Protein AF-A0A9D3ZVG9-F1 (afdb_monomer_lite)

Sequence (63 aa):
MEFSAENHNKDREHFEESFSYAAQIVNSYVLPMSMNAAIQLDMFEIMAKAGPDAKLSPNEIVA

InterPro domains:
  IPR036388 Winged helix-like DNA-binding domain superfamily [G3DSA:1.10.10.10] (2-63)
  IPR036390 Winged helix DNA-bi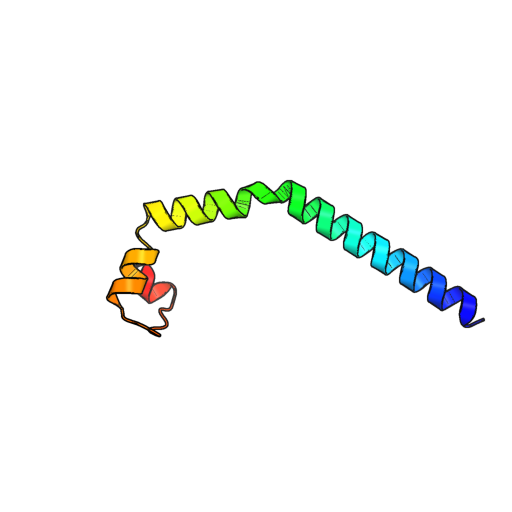nding domain superfamily [SSF46785] (13-63)

Structure (mmCIF, N/CA/C/O backbone):
data_AF-A0A9D3ZVG9-F1
#
_entry.id   AF-A0A9D3ZVG9-F1
#
loop_
_atom_site.group_PDB
_atom_site.id
_atom_site.type_symbol
_atom_site.label_atom_id
_atom_site.label_alt_id
_atom_site.label_comp_id
_atom_site.label_asym_id
_atom_site.label_entity_id
_atom_site.label_seq_id
_atom_site.pdbx_PDB_ins_code
_atom_site.Cartn_x
_atom_site.Cartn_y
_atom_site.Cartn_z
_atom_site.occupancy
_atom_site.B_iso_or_equiv
_atom_site.auth_seq_id
_atom_site.auth_comp_id
_atom_site.auth_asym_id
_atom_site.auth_atom_id
_atom_site.pdbx_PDB_model_num
ATOM 1 N N . MET A 1 1 ? 42.287 -10.103 -14.614 1.00 59.09 1 MET A N 1
ATOM 2 C CA . MET A 1 1 ? 41.032 -10.861 -14.826 1.00 59.09 1 MET A CA 1
ATOM 3 C C . MET A 1 1 ? 39.881 -10.294 -13.985 1.00 59.09 1 MET A C 1
ATOM 5 O O . MET A 1 1 ? 38.753 -10.350 -14.444 1.00 59.09 1 MET A O 1
ATOM 9 N N . GLU A 1 2 ? 40.157 -9.663 -12.834 1.00 57.09 2 GLU A N 1
ATOM 10 C CA . GLU A 1 2 ? 39.152 -9.023 -11.955 1.00 57.09 2 GLU A CA 1
ATOM 11 C C . GLU A 1 2 ? 38.391 -7.845 -12.593 1.00 57.09 2 GLU A C 1
ATOM 13 O O . GLU A 1 2 ? 37.171 -7.788 -12.489 1.00 57.09 2 GLU A O 1
ATOM 18 N N . PHE A 1 3 ? 39.062 -6.983 -13.369 1.00 56.44 3 PHE A N 1
ATOM 19 C CA . PHE A 1 3 ? 38.429 -5.826 -14.034 1.00 56.44 3 PHE A CA 1
ATOM 20 C C . PHE A 1 3 ? 37.281 -6.199 -14.998 1.00 56.44 3 PHE A C 1
ATOM 22 O O . PHE A 1 3 ? 36.379 -5.405 -15.247 1.00 56.44 3 PHE A O 1
ATOM 29 N N . SER A 1 4 ? 37.287 -7.418 -15.549 1.00 61.00 4 SER A N 1
ATOM 30 C CA . SER A 1 4 ? 36.224 -7.879 -16.453 1.00 61.00 4 SER A CA 1
ATOM 31 C C . SER A 1 4 ? 35.012 -8.443 -15.703 1.00 61.00 4 SER A C 1
ATOM 33 O O . SER A 1 4 ? 33.906 -8.406 -16.234 1.00 61.00 4 SER A O 1
ATOM 35 N N . ALA A 1 5 ? 35.205 -8.955 -14.483 1.00 63.19 5 ALA A N 1
ATOM 36 C CA . ALA A 1 5 ? 34.132 -9.516 -13.664 1.00 63.19 5 ALA A CA 1
ATOM 37 C C . ALA A 1 5 ? 33.301 -8.416 -12.984 1.00 63.19 5 ALA A C 1
ATOM 39 O O . ALA A 1 5 ? 32.084 -8.538 -12.871 1.00 63.19 5 ALA A O 1
ATOM 40 N N . GLU A 1 6 ? 33.946 -7.318 -12.590 1.00 64.88 6 GLU A N 1
ATOM 41 C CA . GLU A 1 6 ? 33.295 -6.191 -11.915 1.00 64.88 6 GLU A CA 1
ATOM 42 C C . GLU A 1 6 ? 32.341 -5.418 -12.840 1.00 64.88 6 GLU A C 1
ATOM 44 O O . GLU A 1 6 ? 31.226 -5.081 -12.444 1.00 64.88 6 GLU A O 1
ATOM 49 N N . ASN A 1 7 ? 32.714 -5.248 -14.114 1.00 65.19 7 ASN A N 1
ATOM 50 C CA . ASN A 1 7 ? 31.828 -4.670 -15.130 1.00 65.19 7 ASN A CA 1
ATOM 51 C C . ASN A 1 7 ? 30.592 -5.552 -15.390 1.00 65.19 7 ASN A C 1
ATOM 53 O O . ASN A 1 7 ? 29.475 -5.048 -15.419 1.00 65.19 7 ASN A O 1
ATOM 57 N N . HIS A 1 8 ? 30.767 -6.876 -15.484 1.00 70.12 8 HIS A N 1
ATOM 58 C CA . HIS A 1 8 ? 29.639 -7.806 -15.631 1.00 70.12 8 HIS A CA 1
ATOM 59 C C . HIS A 1 8 ? 28.693 -7.799 -14.427 1.00 70.12 8 HIS A C 1
ATOM 61 O O . HIS A 1 8 ? 27.492 -8.001 -14.596 1.00 70.12 8 HIS A O 1
ATOM 67 N N . ASN A 1 9 ? 29.203 -7.593 -13.211 1.00 80.88 9 ASN A N 1
ATOM 68 C CA . ASN A 1 9 ? 28.338 -7.519 -12.040 1.00 80.88 9 ASN A CA 1
ATOM 69 C C . ASN A 1 9 ? 27.497 -6.235 -12.042 1.00 80.88 9 ASN A C 1
ATOM 71 O O . ASN A 1 9 ? 26.288 -6.298 -11.833 1.00 80.88 9 ASN A O 1
ATOM 75 N N . LYS A 1 10 ? 28.113 -5.104 -12.395 1.00 84.38 10 LYS A N 1
ATOM 76 C CA . LYS A 1 10 ? 27.437 -3.809 -12.511 1.00 84.38 10 LYS A CA 1
ATOM 77 C C . LYS A 1 10 ? 26.335 -3.801 -13.576 1.00 84.38 10 LYS A C 1
ATOM 79 O O . LYS A 1 10 ? 25.263 -3.249 -13.342 1.00 84.38 10 LYS A O 1
ATOM 84 N N . ASP A 1 11 ? 26.567 -4.450 -14.717 1.00 89.06 11 ASP A N 1
ATOM 85 C CA . ASP A 1 11 ? 25.559 -4.577 -15.778 1.00 89.06 11 ASP A CA 1
ATOM 86 C C . ASP A 1 11 ? 24.334 -5.383 -15.313 1.00 89.06 11 ASP A C 1
ATOM 88 O O . ASP A 1 11 ? 23.195 -5.048 -15.651 1.00 89.06 11 ASP A O 1
ATOM 92 N N . ARG A 1 12 ? 24.548 -6.428 -14.501 1.00 91.19 12 ARG A N 1
ATOM 93 C CA . ARG A 1 12 ? 23.454 -7.215 -13.914 1.00 91.19 12 ARG A CA 1
ATOM 94 C C . ARG A 1 12 ? 22.675 -6.436 -12.861 1.00 91.19 12 ARG A C 1
ATOM 96 O O . ARG A 1 12 ? 21.451 -6.476 -12.897 1.00 91.19 12 ARG A O 1
ATOM 103 N N . GLU A 1 13 ? 23.360 -5.716 -11.976 1.00 91.81 13 GLU A N 1
ATOM 104 C CA . GLU A 1 13 ? 22.719 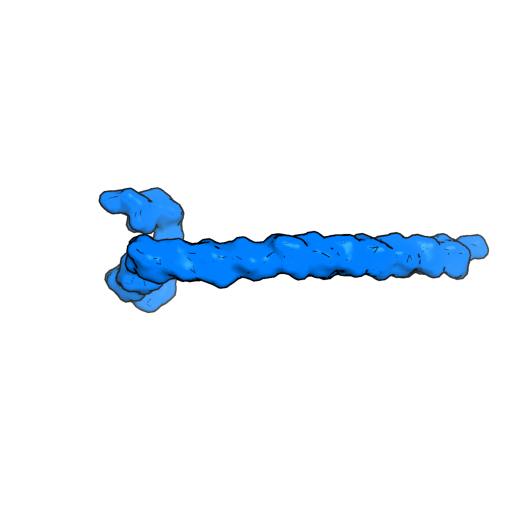-4.861 -10.967 1.00 91.81 13 GLU A CA 1
ATOM 105 C C . GLU A 1 13 ? 21.839 -3.790 -11.627 1.00 91.81 13 GLU A C 1
ATOM 107 O O . GLU A 1 13 ? 20.676 -3.632 -11.265 1.00 91.81 13 GLU A O 1
ATOM 112 N N . HIS A 1 14 ? 22.343 -3.123 -12.670 1.00 93.62 14 HIS A N 1
ATOM 113 C CA . HIS A 1 14 ? 21.574 -2.122 -13.411 1.00 93.62 14 HIS A CA 1
ATOM 114 C C . HIS A 1 14 ? 20.352 -2.725 -14.125 1.00 93.62 14 HIS A C 1
ATOM 116 O O . HIS A 1 14 ? 19.285 -2.105 -14.193 1.00 93.62 14 HIS A O 1
ATOM 122 N N . PHE A 1 15 ? 20.485 -3.940 -14.665 1.00 94.88 15 PHE A N 1
ATOM 123 C CA . PHE A 1 15 ? 19.356 -4.662 -15.249 1.00 94.88 15 PHE A CA 1
ATOM 124 C C . PHE A 1 15 ? 18.303 -5.017 -14.192 1.00 94.88 15 PHE A C 1
ATOM 126 O O . PHE A 1 15 ? 17.114 -4.814 -14.430 1.00 94.88 15 PHE A O 1
ATOM 133 N N . GLU A 1 16 ? 18.722 -5.515 -13.030 1.00 96.25 16 GLU A N 1
ATOM 134 C CA . GLU A 1 16 ? 17.826 -5.868 -11.928 1.00 96.25 16 GLU A CA 1
ATOM 135 C C . GLU A 1 16 ? 17.099 -4.640 -11.364 1.00 96.25 16 GLU A C 1
ATOM 137 O O . GLU A 1 16 ? 15.889 -4.696 -11.131 1.00 96.25 16 GLU A O 1
ATOM 142 N N . GLU A 1 17 ? 17.791 -3.507 -11.233 1.00 96.88 17 GLU A N 1
ATOM 143 C CA . GLU A 1 17 ? 17.193 -2.228 -10.843 1.00 96.88 17 GLU A CA 1
ATOM 144 C C . GLU A 1 17 ? 16.168 -1.753 -11.881 1.00 96.88 17 GLU A C 1
ATOM 146 O O . GLU A 1 17 ? 15.029 -1.440 -11.533 1.00 96.88 17 GLU A O 1
ATOM 151 N N . SER A 1 18 ? 16.527 -1.781 -13.168 1.00 97.50 18 SER A N 1
ATOM 152 C CA . SER A 1 18 ? 15.628 -1.390 -14.263 1.00 97.50 18 SER A CA 1
ATOM 153 C C . SER A 1 18 ? 14.386 -2.283 -14.331 1.00 97.50 18 SER A C 1
ATOM 155 O O . SER A 1 18 ? 13.269 -1.794 -14.510 1.00 97.50 18 SER A O 1
ATOM 157 N N . PHE A 1 19 ? 14.566 -3.595 -14.165 1.00 97.12 19 PHE A N 1
ATOM 158 C CA . PHE A 1 19 ? 13.474 -4.563 -14.127 1.00 97.12 19 PHE A CA 1
ATOM 159 C C . PHE A 1 19 ? 12.556 -4.318 -12.927 1.00 97.12 19 PHE A C 1
ATOM 161 O O . PHE A 1 19 ? 11.336 -4.249 -13.086 1.00 97.12 19 PHE A O 1
ATOM 168 N N . SER A 1 20 ? 13.133 -4.124 -11.741 1.00 98.06 20 SER A N 1
ATOM 169 C CA . SER A 1 20 ? 12.387 -3.826 -10.516 1.00 98.06 20 SER A CA 1
ATOM 170 C C . SER A 1 20 ? 11.600 -2.523 -10.641 1.00 98.06 20 SER A C 1
ATOM 172 O O . SER A 1 20 ? 10.428 -2.470 -10.268 1.00 98.06 20 SER A O 1
ATOM 174 N N . TYR A 1 21 ? 12.197 -1.491 -11.236 1.00 98.06 21 TYR A N 1
ATOM 175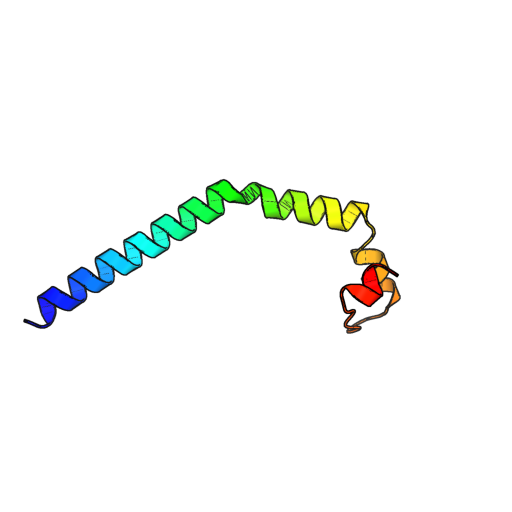 C CA . TYR A 1 21 ? 11.535 -0.215 -11.483 1.00 98.06 21 TYR A CA 1
ATOM 176 C C . TYR A 1 21 ? 10.366 -0.350 -12.469 1.00 98.06 21 TYR A C 1
ATOM 178 O O . TYR A 1 21 ? 9.266 0.141 -12.207 1.00 98.06 21 TYR A O 1
ATOM 186 N N . ALA A 1 22 ? 10.548 -1.087 -13.568 1.00 98.44 22 ALA A N 1
ATOM 187 C CA . ALA A 1 22 ? 9.459 -1.384 -14.496 1.00 98.44 22 ALA A CA 1
ATOM 188 C C . ALA A 1 22 ? 8.319 -2.156 -13.806 1.00 98.44 22 ALA A C 1
ATOM 190 O O . ALA A 1 22 ? 7.146 -1.826 -13.993 1.00 98.44 22 ALA A O 1
ATOM 191 N N . ALA A 1 23 ? 8.649 -3.133 -12.955 1.00 98.06 23 ALA A N 1
ATOM 192 C CA . ALA A 1 23 ? 7.665 -3.867 -12.163 1.00 98.06 23 ALA A CA 1
ATOM 193 C C . ALA A 1 23 ? 6.909 -2.957 -11.177 1.00 98.06 23 AL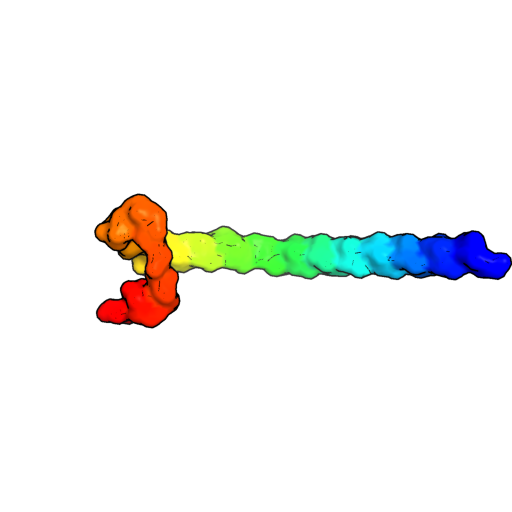A A C 1
ATOM 195 O O . ALA A 1 23 ? 5.695 -3.110 -11.018 1.00 98.06 23 ALA A O 1
ATOM 196 N N . GLN A 1 24 ? 7.581 -1.984 -10.554 1.00 97.88 24 GLN A N 1
ATOM 197 C CA . GLN A 1 24 ? 6.935 -0.972 -9.711 1.00 97.88 24 GLN A CA 1
ATOM 198 C C . GLN A 1 24 ? 5.983 -0.081 -10.514 1.00 97.88 24 GLN A C 1
ATOM 200 O O . GLN A 1 24 ? 4.878 0.184 -10.048 1.00 97.88 24 GLN A O 1
ATOM 205 N N . ILE A 1 25 ? 6.358 0.345 -11.725 1.00 97.94 25 ILE A N 1
ATOM 206 C CA . ILE A 1 25 ? 5.486 1.153 -12.593 1.00 97.94 25 ILE A CA 1
ATOM 207 C C . ILE A 1 25 ? 4.236 0.367 -12.994 1.00 97.94 25 ILE A C 1
ATOM 209 O O . ILE A 1 25 ? 3.125 0.882 -12.857 1.00 97.94 25 ILE A O 1
ATOM 213 N N . VAL A 1 26 ? 4.391 -0.879 -13.451 1.00 98.25 26 VAL A N 1
ATOM 214 C CA . VAL A 1 26 ? 3.258 -1.733 -13.854 1.00 98.25 26 VAL A CA 1
ATOM 215 C C . VAL A 1 26 ? 2.289 -1.950 -12.690 1.00 98.25 26 VAL A C 1
ATOM 217 O O . VAL A 1 26 ? 1.078 -1.916 -12.887 1.00 98.25 26 VAL A O 1
ATOM 220 N N . ASN A 1 27 ? 2.810 -2.094 -11.470 1.00 97.94 27 ASN A N 1
ATOM 221 C CA . ASN A 1 27 ? 2.010 -2.278 -10.258 1.00 97.94 27 ASN A CA 1
ATOM 222 C C . ASN A 1 27 ? 1.713 -0.971 -9.507 1.00 97.94 27 ASN A C 1
ATOM 224 O O . ASN A 1 27 ? 1.200 -1.007 -8.388 1.00 97.94 27 ASN A O 1
ATOM 228 N N . SER A 1 28 ? 2.002 0.191 -10.096 1.00 97.81 28 SER A N 1
ATOM 229 C CA . SER A 1 28 ? 1.903 1.485 -9.405 1.00 97.81 28 SER A CA 1
ATOM 230 C C . SER A 1 28 ? 0.490 1.799 -8.917 1.00 97.81 28 SER A C 1
ATOM 232 O O . SER A 1 28 ? 0.327 2.483 -7.910 1.00 97.81 28 SER A O 1
ATOM 234 N N . TYR A 1 29 ? -0.533 1.251 -9.578 1.00 97.38 29 TYR A N 1
ATOM 235 C CA . TYR A 1 29 ? -1.939 1.401 -9.202 1.00 97.38 29 TYR A CA 1
ATOM 236 C C . TYR A 1 29 ? -2.308 0.679 -7.896 1.00 97.38 29 TYR A C 1
ATOM 238 O O . TYR A 1 29 ? -3.306 1.032 -7.266 1.00 97.38 29 TYR A O 1
ATOM 246 N N . VAL A 1 30 ? -1.526 -0.317 -7.463 1.00 98.06 30 VAL A N 1
ATOM 247 C CA . VAL A 1 30 ? -1.824 -1.104 -6.257 1.00 98.06 30 VAL A CA 1
ATOM 248 C C . VAL A 1 30 ? -1.799 -0.216 -5.016 1.00 98.06 30 VAL A C 1
ATOM 250 O O . VAL A 1 30 ? -2.678 -0.345 -4.166 1.00 98.06 30 VAL A O 1
ATOM 253 N N . LEU A 1 31 ? -0.853 0.725 -4.931 1.00 97.50 31 LEU A N 1
ATOM 254 C CA . LEU A 1 31 ? -0.743 1.654 -3.805 1.00 97.50 31 LEU A CA 1
ATOM 255 C C . LEU A 1 31 ? -1.984 2.558 -3.650 1.00 97.50 31 LEU A C 1
ATOM 257 O O . LEU A 1 31 ? -2.611 2.492 -2.591 1.00 97.50 31 LEU A O 1
ATOM 261 N N . PRO A 1 32 ? -2.392 3.372 -4.647 1.00 98.19 32 PRO A N 1
ATOM 262 C CA . PRO A 1 32 ? -3.567 4.227 -4.510 1.00 98.19 32 PRO A CA 1
ATOM 263 C C . PRO A 1 32 ? -4.858 3.423 -4.323 1.00 98.19 32 PRO A C 1
ATOM 265 O O . PRO A 1 32 ? -5.701 3.830 -3.529 1.00 98.19 32 PRO A O 1
ATOM 268 N N . MET A 1 33 ? -5.013 2.266 -4.976 1.00 98.38 33 MET A N 1
ATOM 269 C CA . MET A 1 33 ? -6.211 1.434 -4.802 1.00 98.38 33 MET A CA 1
ATOM 270 C C . MET A 1 33 ? -6.296 0.816 -3.403 1.00 98.38 33 MET A C 1
ATOM 272 O O . MET A 1 33 ? -7.362 0.848 -2.789 1.00 98.38 33 MET A O 1
ATOM 276 N N . SER A 1 34 ? -5.181 0.307 -2.870 1.00 98.19 34 SER A N 1
ATOM 277 C CA . SER A 1 34 ? -5.133 -0.246 -1.508 1.00 98.19 34 SER A CA 1
ATOM 278 C C . SER A 1 34 ? -5.345 0.843 -0.459 1.00 98.19 34 SER A C 1
ATOM 280 O O . SER A 1 34 ? -6.071 0.632 0.507 1.00 98.19 34 SER A O 1
ATOM 282 N N . MET A 1 35 ? -4.777 2.033 -0.672 1.00 98.38 35 MET A N 1
ATOM 283 C CA . MET A 1 35 ? -4.989 3.182 0.208 1.00 98.38 35 MET A CA 1
ATOM 284 C C . MET A 1 35 ? -6.448 3.650 0.1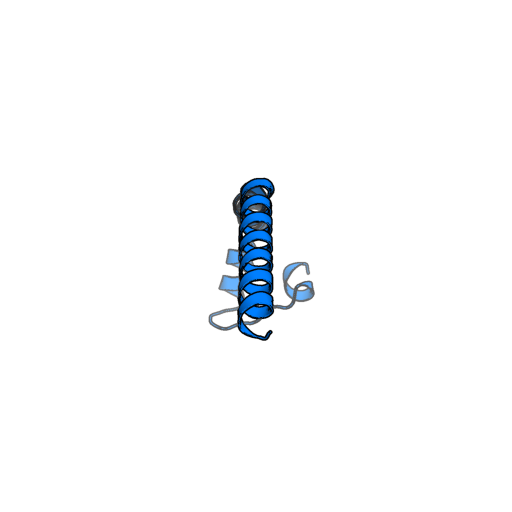84 1.00 98.38 35 MET A C 1
ATOM 286 O O . MET A 1 35 ? -7.030 3.895 1.236 1.00 98.38 35 MET A O 1
ATOM 290 N N . ASN A 1 36 ? -7.070 3.705 -0.996 1.00 98.38 36 ASN A N 1
ATOM 291 C CA . ASN A 1 36 ? -8.492 4.007 -1.123 1.00 98.38 36 ASN A CA 1
ATOM 292 C C . ASN A 1 36 ? -9.363 2.963 -0.403 1.00 98.38 36 ASN A C 1
ATOM 294 O O . ASN A 1 36 ? -10.298 3.336 0.298 1.00 98.38 36 ASN A O 1
ATOM 298 N N . ALA A 1 37 ? -9.044 1.671 -0.517 1.00 98.06 37 ALA A N 1
ATOM 299 C CA . ALA A 1 37 ? -9.746 0.626 0.227 1.00 98.06 37 ALA A CA 1
ATOM 300 C C . ALA A 1 37 ? -9.569 0.778 1.750 1.00 98.06 37 ALA A C 1
ATOM 302 O O . ALA A 1 37 ? -10.546 0.674 2.484 1.00 98.06 37 ALA A O 1
ATOM 303 N N . ALA A 1 38 ? -8.361 1.095 2.228 1.00 97.12 38 ALA A N 1
ATOM 304 C CA . ALA A 1 38 ? -8.104 1.352 3.647 1.00 97.12 38 ALA A CA 1
ATOM 305 C C . ALA A 1 38 ? -8.916 2.544 4.187 1.00 97.12 38 ALA A C 1
ATOM 307 O O . ALA A 1 38 ? -9.405 2.485 5.313 1.00 97.12 38 ALA A O 1
ATOM 308 N N . ILE A 1 39 ? -9.111 3.595 3.379 1.00 97.44 39 ILE A N 1
ATOM 309 C CA . ILE A 1 39 ? -10.006 4.716 3.710 1.00 97.44 39 ILE A CA 1
ATOM 310 C C . ILE A 1 39 ? -11.460 4.242 3.782 1.00 97.44 39 ILE A C 1
ATOM 312 O O . ILE A 1 39 ? -12.141 4.540 4.753 1.00 97.44 39 ILE A O 1
ATOM 316 N N . GLN A 1 40 ? -11.937 3.497 2.779 1.00 97.75 40 GLN A N 1
ATOM 317 C CA . GLN A 1 40 ? -13.325 3.013 2.730 1.00 97.75 40 GLN A CA 1
ATOM 318 C C . GLN A 1 40 ? -13.677 2.040 3.862 1.00 97.75 40 GLN A C 1
ATOM 320 O O . GLN A 1 40 ? -14.846 1.903 4.206 1.00 97.75 40 GLN A O 1
ATOM 325 N N . LEU A 1 41 ? -12.677 1.357 4.416 1.00 96.44 41 LEU A N 1
ATOM 326 C CA . LEU A 1 41 ? -12.810 0.455 5.558 1.00 96.44 41 LEU A CA 1
ATOM 327 C C . LEU A 1 41 ? -12.592 1.16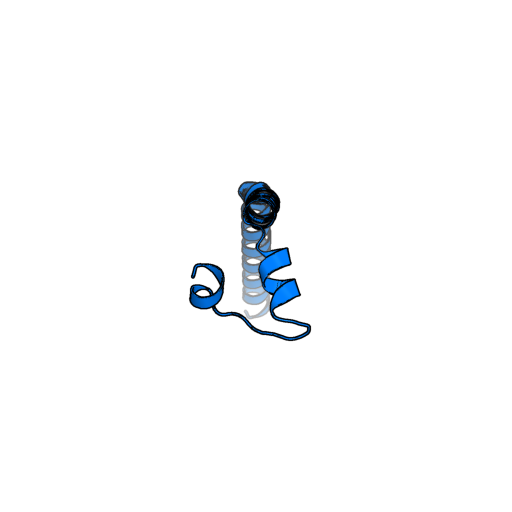0 6.907 1.00 96.44 41 LEU A C 1
ATOM 329 O O . LEU A 1 41 ? -12.467 0.482 7.922 1.00 96.44 41 LEU A O 1
ATOM 333 N N . ASP A 1 42 ? -12.490 2.493 6.925 1.00 96.31 42 ASP A N 1
ATOM 334 C CA . ASP A 1 42 ? -12.239 3.299 8.125 1.00 96.31 42 ASP A CA 1
ATOM 335 C C . ASP A 1 42 ? -10.980 2.872 8.911 1.00 96.31 42 ASP A C 1
ATOM 337 O O . ASP A 1 42 ? -10.854 3.122 10.112 1.00 96.31 42 ASP A O 1
ATOM 341 N N . MET A 1 43 ? -9.995 2.264 8.238 1.00 95.50 43 MET A N 1
ATOM 342 C CA . MET A 1 43 ? -8.807 1.694 8.885 1.00 95.50 43 MET A CA 1
ATOM 343 C C . MET A 1 43 ? -8.036 2.748 9.690 1.00 95.50 43 MET A C 1
ATOM 345 O O . MET A 1 43 ? -7.598 2.492 10.810 1.00 95.50 43 MET A O 1
ATOM 349 N N . PHE A 1 44 ? -7.911 3.960 9.146 1.00 94.38 44 PHE A N 1
ATOM 350 C CA . PHE A 1 44 ? -7.229 5.067 9.816 1.00 94.38 44 PHE A CA 1
ATOM 351 C C . PHE A 1 44 ? -7.987 5.575 11.049 1.00 94.38 44 PHE A C 1
ATOM 353 O O . PHE A 1 44 ? -7.354 5.991 12.015 1.00 94.38 44 PHE A O 1
ATOM 360 N N . GLU A 1 45 ? -9.320 5.497 11.051 1.00 95.62 45 GLU A N 1
ATOM 361 C CA . GLU A 1 45 ? -10.148 5.870 12.202 1.00 95.62 45 GLU A CA 1
ATOM 362 C C . GLU A 1 45 ? -10.036 4.826 13.320 1.00 95.62 45 GLU A C 1
ATOM 364 O O . GLU A 1 45 ? -9.908 5.180 14.492 1.00 95.62 45 GLU A O 1
ATOM 369 N N . ILE A 1 46 ? -10.019 3.534 12.969 1.00 95.56 46 ILE A N 1
ATOM 370 C CA . ILE A 1 46 ? -9.763 2.439 13.919 1.00 95.56 46 ILE A CA 1
ATOM 371 C C . ILE A 1 46 ? -8.402 2.648 14.598 1.00 95.56 46 ILE A C 1
ATOM 373 O O . ILE A 1 46 ? -8.305 2.613 15.826 1.00 95.56 46 ILE A O 1
ATOM 377 N N . MET A 1 47 ? -7.363 2.940 13.810 1.00 94.88 47 MET A N 1
ATOM 378 C CA . MET A 1 47 ? -6.024 3.232 14.329 1.00 94.88 47 MET A CA 1
ATOM 379 C C . MET A 1 47 ? -6.006 4.487 15.212 1.00 94.88 47 MET A C 1
ATOM 381 O O . MET A 1 47 ? -5.407 4.467 16.284 1.00 94.88 47 MET A O 1
ATOM 385 N N . ALA A 1 48 ? -6.684 5.565 14.807 1.00 94.94 48 ALA A N 1
ATOM 386 C CA . ALA A 1 48 ? -6.749 6.801 15.586 1.00 94.94 48 ALA A CA 1
ATOM 387 C C . ALA A 1 48 ? -7.436 6.598 16.947 1.00 94.94 48 ALA A C 1
ATOM 389 O O . ALA A 1 48 ? -6.964 7.117 17.960 1.00 94.94 48 ALA A O 1
ATOM 390 N N . LYS A 1 49 ? -8.512 5.803 16.993 1.00 95.88 49 LYS A N 1
ATOM 391 C CA . LYS A 1 49 ? -9.239 5.470 18.230 1.00 95.88 49 LYS A CA 1
ATOM 392 C C . LYS A 1 49 ? -8.424 4.633 19.209 1.00 95.88 49 LYS A C 1
ATOM 394 O O . LYS A 1 49 ? -8.610 4.786 20.414 1.00 95.88 49 LYS A O 1
ATOM 399 N N . ALA A 1 50 ? -7.533 3.771 18.717 1.00 96.12 50 ALA A N 1
ATOM 400 C CA . ALA A 1 50 ? -6.631 2.998 19.571 1.00 96.12 50 ALA A CA 1
ATOM 401 C C . ALA A 1 50 ? -5.629 3.890 20.328 1.00 96.12 50 ALA A C 1
ATOM 403 O O . ALA A 1 50 ? -5.125 3.503 21.383 1.00 96.12 50 ALA A O 1
ATOM 404 N N . GLY A 1 51 ? -5.404 5.104 19.825 1.00 94.19 51 GLY A N 1
ATOM 405 C CA . GLY A 1 51 ? -4.588 6.132 20.446 1.00 94.19 51 GLY A CA 1
ATOM 406 C C . GLY A 1 51 ? -3.213 6.282 19.790 1.00 94.19 51 GLY A C 1
ATOM 407 O O . GLY A 1 51 ? -2.776 5.420 19.023 1.00 94.19 51 GLY A O 1
ATOM 408 N N . PRO A 1 52 ? -2.512 7.390 20.079 1.00 93.81 52 PRO A N 1
ATOM 409 C CA . PRO A 1 52 ? -1.153 7.607 19.598 1.00 93.81 52 PRO A CA 1
ATOM 410 C C . PRO A 1 52 ? -0.244 6.440 19.998 1.00 93.81 52 PRO A C 1
ATOM 412 O O . PRO A 1 52 ? -0.327 5.943 21.118 1.00 93.81 52 PRO A O 1
ATOM 415 N N . ASP A 1 53 ? 0.605 6.001 19.071 1.00 94.06 53 ASP A N 1
ATOM 416 C CA . ASP A 1 53 ? 1.575 4.910 19.249 1.00 94.06 53 ASP A CA 1
ATOM 417 C C . ASP A 1 53 ? 0.990 3.503 19.488 1.00 94.06 53 ASP A C 1
ATOM 419 O O . ASP A 1 53 ? 1.751 2.537 19.623 1.00 94.06 53 ASP A O 1
ATOM 423 N N . ALA A 1 54 ? -0.339 3.345 19.483 1.00 95.19 54 ALA A N 1
ATOM 424 C CA . ALA A 1 54 ? -0.975 2.038 19.568 1.00 95.19 54 ALA A CA 1
ATOM 425 C C . ALA A 1 54 ? -0.628 1.189 18.335 1.00 95.19 54 ALA A C 1
ATOM 427 O O . ALA A 1 54 ? -0.799 1.602 17.187 1.00 95.19 54 ALA A O 1
ATOM 428 N N . LYS A 1 55 ? -0.135 -0.028 18.574 1.00 94.56 55 LYS A N 1
ATOM 429 C CA . LYS A 1 55 ? 0.168 -1.002 17.523 1.00 94.56 55 LYS A CA 1
ATOM 430 C C . LYS A 1 55 ? -0.919 -2.058 17.520 1.00 94.56 55 LYS A C 1
ATOM 432 O O . LYS A 1 55 ? -0.981 -2.862 18.441 1.00 94.56 55 LYS A O 1
ATOM 437 N N . LEU A 1 56 ? -1.740 -2.043 16.479 1.00 94.69 56 LEU A N 1
ATOM 438 C CA . LEU A 1 56 ? -2.777 -3.042 16.263 1.00 94.69 56 LEU A CA 1
ATOM 439 C C . LEU A 1 56 ? -2.242 -4.152 15.357 1.00 94.69 56 LEU A C 1
ATOM 441 O O . LEU A 1 56 ? -1.610 -3.893 14.329 1.00 94.69 56 LEU A O 1
ATOM 445 N N . SER A 1 57 ? -2.506 -5.394 15.729 1.00 95.81 57 SER A N 1
ATOM 446 C CA . SER A 1 57 ? -2.395 -6.543 14.839 1.00 95.81 57 SER A CA 1
ATOM 447 C C . SER A 1 57 ? -3.559 -6.558 13.837 1.00 95.81 57 SER A C 1
ATOM 449 O O . SER A 1 57 ? -4.618 -5.993 14.111 1.00 95.81 57 SER A O 1
ATOM 451 N N . PRO A 1 58 ? -3.433 -7.253 12.691 1.00 93.75 58 PRO A N 1
ATOM 452 C CA . PRO A 1 58 ? -4.543 -7.391 11.748 1.00 93.75 58 PRO A CA 1
ATOM 453 C C . PRO A 1 58 ? -5.821 -7.960 12.382 1.00 93.75 58 PRO A C 1
ATOM 455 O O . PRO A 1 58 ? -6.909 -7.510 12.044 1.00 93.75 58 PRO A O 1
ATOM 458 N N . ASN A 1 59 ? -5.694 -8.891 13.335 1.00 93.94 59 ASN A N 1
ATOM 459 C CA . ASN A 1 59 ? -6.837 -9.472 14.047 1.00 93.94 59 ASN A CA 1
ATOM 460 C C . ASN A 1 59 ? -7.583 -8.442 14.908 1.00 93.94 59 ASN A C 1
ATOM 462 O O . ASN A 1 59 ? -8.795 -8.539 15.044 1.00 93.94 59 ASN A O 1
ATOM 466 N N . GLU A 1 60 ? -6.876 -7.458 15.466 1.00 93.06 60 GLU A N 1
ATOM 467 C CA . GLU A 1 60 ? -7.481 -6.363 16.236 1.00 93.06 60 GLU A CA 1
ATOM 468 C C . GLU A 1 60 ? -8.144 -5.309 15.337 1.00 93.06 60 GLU A C 1
ATOM 470 O O . GLU A 1 60 ? -8.956 -4.530 15.822 1.00 93.06 60 GLU A O 1
ATOM 475 N N . ILE A 1 61 ? -7.824 -5.284 14.037 1.00 90.81 61 ILE A N 1
ATOM 476 C CA . ILE A 1 61 ? -8.437 -4.372 13.056 1.00 90.81 61 ILE A CA 1
ATOM 477 C C . ILE A 1 61 ? -9.738 -4.954 12.480 1.00 90.81 61 ILE A C 1
ATOM 479 O O . ILE A 1 61 ? -10.632 -4.195 12.121 1.00 90.81 61 ILE A O 1
ATOM 483 N N . VAL A 1 62 ? -9.850 -6.283 12.367 1.00 87.12 62 VAL A N 1
ATOM 484 C CA . VAL A 1 62 ? -11.005 -6.962 11.734 1.00 87.12 62 VAL A CA 1
ATOM 485 C C . VAL A 1 62 ? -12.111 -7.400 12.704 1.00 87.12 62 VAL A C 1
ATOM 487 O O . VAL A 1 62 ? -13.144 -7.875 12.232 1.00 87.12 62 VAL A O 1
ATOM 490 N N . ALA A 1 63 ? -11.876 -7.321 14.017 1.00 68.50 63 ALA A N 1
ATOM 491 C CA . ALA A 1 63 ? -12.814 -7.744 15.065 1.00 68.50 63 ALA A CA 1
ATOM 492 C C . ALA A 1 63 ? -13.931 -6.716 15.301 1.00 68.50 63 ALA A C 1
ATOM 494 O O . ALA A 1 63 ? -15.082 -7.164 15.514 1.00 68.50 63 ALA A O 1
#

Organism: NCBI:txid47602

Foldseek 3Di:
DVVVVVVVVVVVVVVVVVVVVVVCVVCVVVVVVVVVVCVVLCVVVLVVVCHPPDDDDPVSSVD

Secondary structure (DSSP, 8-state):
-HHHHHHHHHHHHHHHHHHHHHHHHHTTTHHHHHHHHHHHTTHHHHHHHH-TT----HHHHH-

pLDDT: mean 90.68, std 11.95, range [56.44, 98.44]

Radius of gyration: 20.91 Å; chains: 1; bounding box: 54×18×37 Å